Protein AF-A0A3C0SJY4-F1 (afdb_monomer_lite)

Secondary structure (DSSP, 8-state):
----THHHHHTTS-----------TTSTT-PPTT-TT----GGGTTHHHHHHHHHHHH-

Structure (mmCIF, N/CA/C/O backbone):
data_AF-A0A3C0SJY4-F1
#
_entry.id   AF-A0A3C0SJY4-F1
#
loop_
_atom_site.group_PDB
_atom_site.id
_atom_site.type_symbol
_atom_site.label_atom_id
_atom_site.label_alt_id
_atom_site.label_comp_id
_atom_site.label_asym_id
_atom_site.label_entity_id
_atom_site.label_seq_id
_atom_site.pdbx_PDB_ins_code
_atom_site.Cartn_x
_atom_site.Cartn_y
_atom_site.Cartn_z
_atom_site.occupancy
_atom_site.B_iso_or_equiv
_atom_site.auth_seq_id
_atom_site.auth_comp_id
_atom_site.auth_asym_id
_atom_site.auth_atom_id
_atom_site.pdbx_PDB_model_num
ATOM 1 N N . MET A 1 1 ? 12.408 3.261 4.693 1.00 64.56 1 MET A N 1
ATOM 2 C CA . MET A 1 1 ? 11.070 3.489 5.279 1.00 64.56 1 MET A CA 1
ATOM 3 C C . MET A 1 1 ? 10.905 4.988 5.479 1.00 64.56 1 MET A C 1
ATOM 5 O O . MET A 1 1 ? 11.827 5.590 6.018 1.00 64.56 1 MET A O 1
ATOM 9 N N . GLY A 1 2 ? 9.833 5.576 4.940 1.00 85.44 2 GLY A N 1
ATOM 10 C CA . GLY A 1 2 ? 9.531 7.013 5.025 1.00 85.44 2 GLY A CA 1
ATOM 11 C C . GLY A 1 2 ? 8.620 7.360 6.208 1.00 85.44 2 GLY A C 1
ATOM 12 O O . GLY A 1 2 ? 8.370 6.508 7.059 1.00 85.44 2 GLY A O 1
ATOM 13 N N . ALA A 1 3 ? 8.138 8.603 6.254 1.00 92.38 3 ALA A N 1
ATOM 14 C CA . ALA A 1 3 ? 7.109 9.047 7.196 1.00 92.38 3 ALA A CA 1
ATOM 15 C C . ALA A 1 3 ? 5.715 8.924 6.557 1.00 92.38 3 ALA A C 1
ATOM 17 O O . ALA A 1 3 ? 5.573 9.215 5.374 1.00 92.38 3 ALA A O 1
ATOM 18 N N . GLU A 1 4 ? 4.717 8.518 7.344 1.00 95.38 4 GLU A N 1
ATOM 19 C CA . GLU A 1 4 ? 3.322 8.334 6.921 1.00 95.38 4 GLU A CA 1
ATOM 20 C C . GLU A 1 4 ? 2.392 8.930 7.986 1.00 95.38 4 GLU A C 1
ATOM 22 O O . GLU A 1 4 ? 2.590 8.696 9.185 1.00 95.38 4 GLU A O 1
ATOM 27 N N . ASP A 1 5 ? 1.394 9.715 7.580 1.00 96.81 5 ASP A N 1
ATOM 28 C CA . ASP A 1 5 ? 0.560 10.472 8.522 1.00 96.81 5 ASP A CA 1
ATOM 29 C C . ASP A 1 5 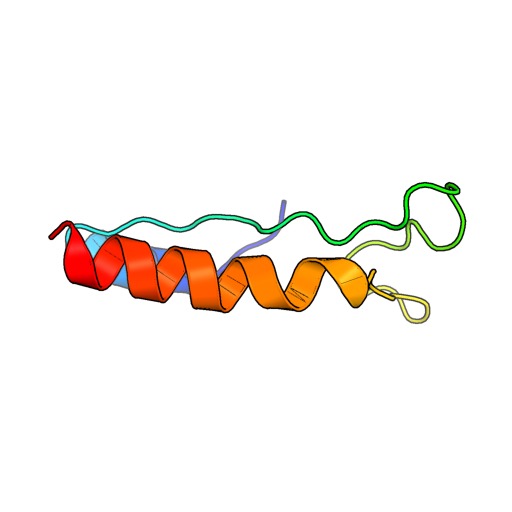? -0.525 9.617 9.201 1.00 96.81 5 ASP A C 1
ATOM 31 O O . ASP A 1 5 ? -1.029 9.994 10.265 1.00 96.81 5 ASP A O 1
ATOM 35 N N . MET A 1 6 ? -0.765 8.396 8.700 1.00 96.75 6 MET A N 1
ATOM 36 C CA . MET A 1 6 ? -1.574 7.360 9.359 1.00 96.75 6 MET A CA 1
ATOM 37 C C . MET A 1 6 ? -1.164 7.123 10.820 1.00 96.75 6 MET A C 1
ATOM 39 O O . MET A 1 6 ? -2.004 6.755 11.646 1.00 96.75 6 MET A O 1
ATOM 43 N N . ALA A 1 7 ? 0.098 7.388 11.182 1.00 96.62 7 ALA A N 1
ATOM 44 C CA . ALA A 1 7 ? 0.571 7.328 12.563 1.00 96.62 7 ALA A CA 1
ATOM 45 C C . ALA A 1 7 ? -0.257 8.206 13.524 1.00 96.62 7 ALA A C 1
ATOM 47 O O . ALA A 1 7 ? -0.490 7.804 14.664 1.00 96.62 7 ALA A O 1
ATOM 48 N N . TYR A 1 8 ? -0.757 9.365 13.082 1.00 97.69 8 TYR A N 1
ATOM 49 C CA . TYR A 1 8 ? -1.608 10.229 13.907 1.00 97.69 8 TYR A CA 1
ATOM 50 C C . TYR A 1 8 ? -2.992 9.626 14.166 1.00 97.69 8 TYR A C 1
ATOM 52 O O . TYR A 1 8 ? -3.548 9.823 15.248 1.00 97.69 8 TYR A O 1
ATOM 60 N N . LEU A 1 9 ? -3.544 8.859 13.221 1.00 97.62 9 LEU A N 1
ATOM 61 C CA . LEU A 1 9 ? -4.808 8.146 13.427 1.00 97.62 9 LEU A CA 1
ATOM 62 C C . LEU A 1 9 ? -4.629 7.004 14.433 1.00 97.62 9 LEU A C 1
ATOM 64 O O . LEU A 1 9 ? -5.427 6.862 15.362 1.00 97.62 9 LEU A O 1
ATOM 68 N N . LEU A 1 10 ? -3.533 6.251 14.309 1.00 97.44 10 LEU A N 1
ATOM 69 C CA . LEU A 1 10 ? -3.205 5.135 15.203 1.00 97.44 10 LEU A CA 1
ATOM 70 C C . LEU A 1 10 ? -2.866 5.576 16.639 1.00 97.44 10 LEU A C 1
ATOM 72 O O . LEU A 1 10 ? -2.941 4.768 17.561 1.00 97.44 10 LEU A O 1
ATOM 76 N N . GLN A 1 11 ? -2.550 6.857 16.864 1.00 98.00 11 GLN A N 1
ATOM 77 C CA . GLN A 1 11 ? -2.452 7.433 18.215 1.00 98.00 11 GLN A CA 1
ATOM 78 C C . GLN A 1 11 ? -3.819 7.633 18.889 1.00 98.00 11 GLN A C 1
ATOM 80 O O . GLN A 1 11 ? -3.886 7.752 20.111 1.00 98.00 11 GLN A O 1
ATOM 85 N N . ARG A 1 12 ? -4.906 7.741 18.113 1.00 98.31 12 ARG A N 1
ATOM 86 C CA . ARG A 1 12 ? -6.245 8.107 18.611 1.00 98.31 12 ARG A CA 1
ATOM 87 C C . ARG A 1 12 ? -7.197 6.929 18.709 1.00 98.31 12 ARG A C 1
ATOM 89 O O . ARG A 1 12 ? -8.063 6.929 19.578 1.00 98.31 12 ARG A O 1
ATOM 96 N N . THR A 1 13 ? -7.052 5.945 17.832 1.00 97.50 13 THR A N 1
ATOM 97 C CA . THR A 1 13 ? -7.892 4.750 17.811 1.00 97.50 13 THR A CA 1
ATOM 98 C C . THR A 1 13 ? -7.048 3.504 17.599 1.00 97.50 13 THR A C 1
ATOM 100 O O . THR A 1 13 ? -5.971 3.557 17.004 1.00 97.50 13 THR A O 1
ATOM 103 N N . ARG A 1 14 ? -7.544 2.359 18.075 1.00 96.50 14 ARG A N 1
ATOM 104 C CA . ARG A 1 14 ? -6.932 1.068 17.762 1.00 96.50 14 ARG A CA 1
ATOM 105 C C . ARG A 1 14 ? -7.134 0.802 16.275 1.00 96.50 14 ARG A C 1
ATOM 107 O O . ARG A 1 14 ? -8.265 0.722 15.810 1.00 96.50 14 ARG A O 1
ATOM 114 N N . GLY A 1 15 ? -6.036 0.648 15.553 1.00 94.44 15 GLY A N 1
ATOM 115 C CA . GLY A 1 15 ? -6.047 0.344 14.130 1.00 94.44 15 GLY A CA 1
ATOM 116 C C . GLY A 1 15 ? -4.787 -0.401 13.719 1.00 94.44 15 GLY A C 1
ATOM 117 O O . GLY A 1 15 ? -3.908 -0.667 14.540 1.00 94.44 15 GLY A O 1
ATOM 118 N N . SER A 1 16 ? -4.712 -0.728 12.437 1.00 94.38 16 SER A N 1
ATOM 119 C CA . SER A 1 16 ? -3.551 -1.360 11.825 1.00 94.38 16 SER A CA 1
ATOM 120 C C . SER A 1 16 ? -3.233 -0.662 10.509 1.00 94.38 16 SER A C 1
ATOM 122 O O . SER A 1 16 ? -4.134 -0.177 9.825 1.00 94.38 16 SER A O 1
ATOM 124 N N . PHE A 1 17 ? -1.951 -0.615 10.164 1.00 95.38 17 PHE A N 1
ATOM 125 C CA . PHE A 1 17 ? -1.461 -0.166 8.869 1.00 95.38 17 PHE A CA 1
ATOM 126 C C . PHE A 1 17 ? -0.623 -1.294 8.278 1.00 95.38 17 PHE A C 1
ATOM 128 O O . PHE A 1 17 ? 0.252 -1.839 8.950 1.00 95.38 17 PHE A O 1
ATOM 135 N N . CYS A 1 18 ? -0.913 -1.668 7.037 1.00 93.75 18 CYS A N 1
ATOM 136 C CA . CYS A 1 18 ? -0.244 -2.763 6.350 1.00 93.75 18 CYS A CA 1
ATOM 137 C C . CYS A 1 18 ? 0.205 -2.319 4.960 1.00 93.75 18 CYS A C 1
ATOM 139 O O . CYS A 1 18 ? -0.325 -1.364 4.396 1.00 93.75 18 CYS A O 1
ATOM 141 N N . ILE A 1 19 ? 1.202 -3.018 4.426 1.00 94.44 19 ILE A N 1
ATOM 142 C CA . ILE A 1 19 ? 1.746 -2.765 3.095 1.00 94.44 19 ILE A CA 1
ATOM 143 C C . ILE A 1 19 ? 1.346 -3.939 2.208 1.00 94.44 19 ILE A C 1
ATOM 145 O O . ILE A 1 19 ? 1.622 -5.092 2.544 1.00 94.44 19 ILE A O 1
ATOM 149 N N . LEU A 1 20 ? 0.726 -3.641 1.068 1.00 94.25 20 LEU A N 1
ATOM 150 C CA . LEU A 1 20 ? 0.529 -4.604 -0.007 1.00 94.25 20 LEU A CA 1
ATOM 151 C C . LEU A 1 20 ? 1.761 -4.572 -0.913 1.00 94.25 20 LEU A C 1
ATOM 153 O O . LEU A 1 20 ? 2.066 -3.543 -1.510 1.00 94.25 20 LEU A O 1
ATOM 157 N N . GLY A 1 21 ? 2.478 -5.690 -1.002 1.00 92.25 21 GLY A N 1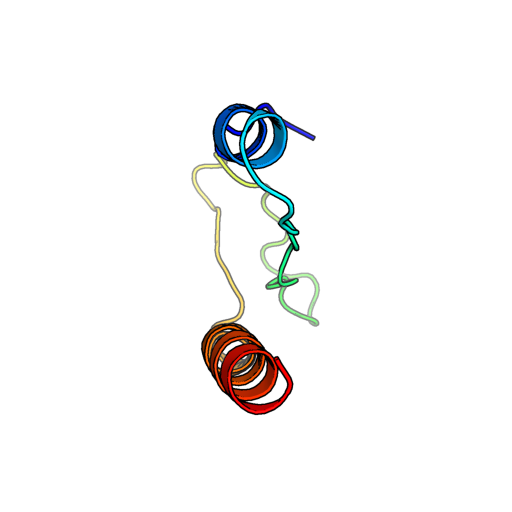
ATOM 158 C CA . GLY A 1 21 ? 3.594 -5.810 -1.936 1.00 92.25 21 GLY A CA 1
ATOM 159 C C . GLY A 1 21 ? 3.089 -5.824 -3.378 1.00 92.25 21 GLY A C 1
ATOM 160 O O . GLY A 1 21 ? 2.274 -6.674 -3.720 1.00 92.25 21 GLY A O 1
ATOM 161 N N . SER A 1 22 ? 3.593 -4.910 -4.207 1.00 92.00 22 SER A N 1
ATOM 162 C CA . SER A 1 22 ? 3.224 -4.762 -5.623 1.00 92.00 22 SER A CA 1
ATOM 163 C C . SER A 1 22 ? 4.428 -4.792 -6.570 1.00 92.00 22 SER A C 1
ATOM 165 O O . SER A 1 22 ? 4.367 -4.263 -7.676 1.00 92.00 22 SER A O 1
ATOM 167 N N . GLY A 1 23 ? 5.547 -5.378 -6.139 1.00 90.81 23 GLY A N 1
ATOM 168 C CA . GLY A 1 23 ? 6.716 -5.573 -6.999 1.00 90.81 23 GLY A CA 1
ATOM 169 C C . GLY A 1 23 ? 6.472 -6.675 -8.032 1.00 90.81 23 GLY A C 1
ATOM 170 O O . GLY A 1 23 ? 5.916 -7.723 -7.695 1.00 90.81 23 GLY A O 1
ATOM 171 N N . LYS A 1 24 ? 6.912 -6.459 -9.276 1.00 86.19 24 LYS A N 1
ATOM 172 C CA . LYS A 1 24 ? 6.821 -7.463 -10.344 1.00 86.19 24 LYS A CA 1
ATOM 173 C C . LYS A 1 24 ? 7.801 -8.614 -10.082 1.00 86.19 24 LYS A C 1
ATOM 175 O O . LYS A 1 24 ? 8.940 -8.401 -9.674 1.00 86.19 24 LYS A O 1
ATOM 180 N N . LYS A 1 25 ? 7.366 -9.855 -10.328 1.00 78.75 25 LYS A N 1
ATOM 181 C CA . LYS A 1 25 ? 8.151 -11.076 -10.032 1.00 78.75 25 LYS A CA 1
ATOM 182 C C . LYS A 1 25 ? 9.364 -11.291 -10.936 1.00 78.75 25 LYS A C 1
ATOM 184 O O . LYS A 1 25 ? 10.239 -12.080 -10.592 1.00 78.75 25 LYS A O 1
ATOM 189 N N . ASP A 1 26 ? 9.390 -10.657 -12.102 1.00 80.94 26 ASP A N 1
ATOM 190 C CA . ASP A 1 26 ? 10.449 -10.818 -13.100 1.00 80.94 26 ASP A CA 1
ATOM 191 C C . ASP A 1 26 ? 11.680 -9.934 -12.825 1.00 80.94 26 ASP A C 1
ATOM 193 O O . ASP A 1 26 ? 12.642 -9.975 -13.590 1.00 80.94 26 ASP A O 1
ATOM 197 N N . GLY A 1 27 ? 11.668 -9.151 -11.737 1.00 68.88 27 GLY A N 1
ATOM 198 C CA . GLY A 1 27 ? 12.753 -8.244 -11.354 1.00 68.88 27 GLY A CA 1
ATOM 199 C C . GLY A 1 27 ? 12.873 -7.007 -12.251 1.00 68.88 27 GLY A C 1
ATOM 200 O O . GLY A 1 27 ? 13.719 -6.144 -12.009 1.00 68.88 27 GLY A O 1
ATOM 201 N N . ASN A 1 28 ? 12.025 -6.880 -13.275 1.00 66.69 28 ASN A N 1
ATOM 202 C CA . ASN A 1 28 ? 11.931 -5.659 -14.055 1.00 66.69 28 ASN A CA 1
ATOM 203 C C . ASN A 1 28 ? 11.096 -4.647 -13.257 1.00 66.69 28 ASN A C 1
ATOM 205 O O . ASN A 1 28 ? 10.024 -4.971 -12.755 1.00 66.69 28 ASN A O 1
ATOM 209 N N . ASN A 1 29 ? 11.565 -3.399 -13.162 1.00 65.38 29 ASN A N 1
ATOM 210 C CA . ASN A 1 29 ? 10.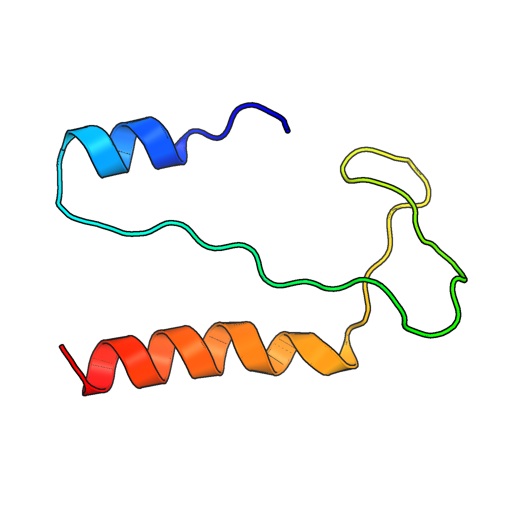872 -2.297 -12.473 1.00 65.38 29 ASN A CA 1
ATOM 211 C C . ASN A 1 29 ? 10.819 -2.345 -10.927 1.00 65.38 29 ASN A C 1
ATOM 213 O O . ASN A 1 29 ? 9.875 -1.840 -10.326 1.00 65.38 29 ASN A O 1
ATOM 217 N N . GLU A 1 30 ? 11.877 -2.796 -10.246 1.00 79.12 30 GLU A N 1
ATOM 218 C CA . GLU A 1 30 ? 12.039 -2.576 -8.791 1.00 79.12 30 GLU A CA 1
ATOM 219 C C . GLU A 1 30 ? 12.447 -1.124 -8.437 1.00 79.12 30 GLU A C 1
ATOM 221 O O . GLU A 1 30 ? 13.422 -0.869 -7.728 1.00 79.12 30 GLU A O 1
ATOM 226 N N . TYR A 1 31 ? 11.727 -0.127 -8.956 1.00 90.94 31 TYR A N 1
ATOM 227 C CA . TYR A 1 31 ? 11.948 1.270 -8.582 1.00 90.94 31 TYR A CA 1
ATOM 228 C C . TYR A 1 31 ? 11.174 1.607 -7.303 1.00 90.94 31 TYR A C 1
ATOM 230 O O . TYR A 1 31 ? 9.988 1.295 -7.214 1.00 90.94 31 TYR A O 1
ATOM 238 N N . PRO A 1 32 ? 11.797 2.264 -6.307 1.00 91.00 32 PRO A N 1
ATOM 239 C CA . PRO A 1 32 ? 11.124 2.562 -5.049 1.00 91.00 32 PRO A CA 1
ATOM 240 C C . PRO A 1 32 ? 10.053 3.644 -5.226 1.00 91.00 32 PRO A C 1
ATOM 242 O O . PRO A 1 32 ? 10.070 4.416 -6.191 1.00 91.00 32 PRO A O 1
ATOM 245 N N . HIS A 1 33 ? 9.164 3.758 -4.237 1.00 91.94 33 HIS A N 1
ATOM 246 C CA . HIS A 1 33 ? 8.267 4.908 -4.112 1.00 91.94 33 HIS A CA 1
ATOM 247 C C . HIS A 1 33 ? 9.054 6.226 -4.255 1.00 91.94 33 HIS A C 1
ATOM 249 O O . HIS A 1 33 ? 10.174 6.345 -3.754 1.00 91.94 33 HIS A O 1
ATOM 255 N N . HIS A 1 34 ? 8.454 7.210 -4.933 1.00 93.88 34 HIS A N 1
ATOM 256 C CA . HIS A 1 34 ? 9.037 8.517 -5.297 1.00 93.88 34 HIS A CA 1
ATOM 257 C C . HIS A 1 34 ? 10.092 8.520 -6.417 1.00 93.88 34 HIS A C 1
ATOM 259 O O . HIS A 1 34 ? 10.601 9.585 -6.767 1.00 93.88 34 HIS A O 1
ATOM 265 N N . HIS A 1 35 ? 10.411 7.378 -7.025 1.00 95.12 35 HIS A N 1
ATOM 266 C CA . HIS A 1 35 ? 11.280 7.346 -8.200 1.00 95.12 35 HIS A CA 1
ATOM 267 C C . HIS A 1 35 ? 10.495 7.673 -9.498 1.00 95.12 35 HIS A C 1
ATOM 269 O O . HIS A 1 35 ? 9.373 7.195 -9.645 1.00 95.12 35 HIS A O 1
ATOM 275 N N . PRO A 1 36 ? 11.053 8.396 -10.499 1.00 96.44 36 PRO A N 1
ATOM 276 C CA . PRO A 1 36 ? 10.344 8.730 -11.754 1.00 96.44 36 PRO A CA 1
ATOM 277 C C . PRO A 1 36 ? 9.927 7.534 -12.620 1.00 96.44 36 PRO A C 1
ATOM 279 O O . PRO A 1 36 ? 9.114 7.673 -13.525 1.00 96.44 36 PRO A O 1
ATOM 282 N N . ARG A 1 37 ? 10.534 6.371 -12.372 1.00 93.25 37 ARG A N 1
ATOM 283 C CA . ARG A 1 37 ? 10.206 5.093 -13.026 1.00 93.25 37 ARG A CA 1
ATOM 284 C C . ARG A 1 37 ? 9.423 4.142 -12.116 1.00 93.25 37 ARG A C 1
ATOM 286 O O . ARG A 1 37 ? 9.405 2.951 -12.386 1.00 93.25 37 ARG A O 1
ATOM 293 N N . PHE A 1 38 ? 8.875 4.646 -11.009 1.00 93.00 38 PHE A N 1
ATOM 294 C CA . PHE A 1 38 ? 8.020 3.855 -10.130 1.00 93.00 38 PHE A CA 1
ATOM 295 C C . PHE A 1 38 ? 6.877 3.236 -10.937 1.00 93.00 38 PHE A C 1
ATOM 297 O O . PHE A 1 38 ? 6.243 3.913 -11.746 1.00 93.00 38 PHE A O 1
ATOM 304 N N . ASP A 1 39 ? 6.656 1.951 -10.709 1.00 92.31 39 ASP A N 1
ATOM 305 C CA . ASP A 1 39 ? 5.657 1.139 -11.384 1.00 92.31 39 ASP A CA 1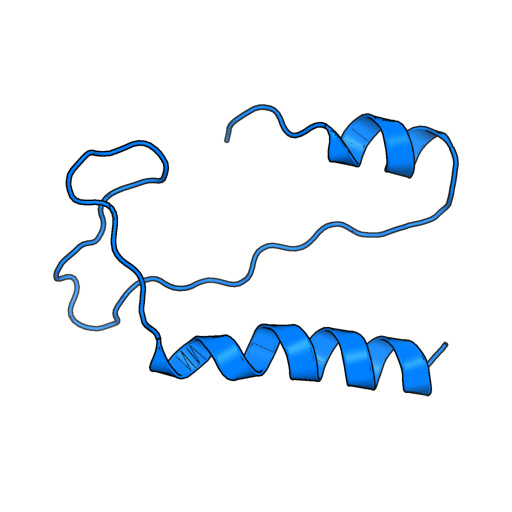
ATOM 306 C C . ASP A 1 39 ? 5.228 0.009 -10.440 1.00 92.31 39 ASP A C 1
ATOM 308 O O . ASP A 1 39 ? 5.920 -0.288 -9.462 1.00 92.31 39 ASP A O 1
ATOM 312 N N . ILE A 1 40 ? 4.082 -0.603 -10.719 1.00 92.06 40 ILE A N 1
ATOM 313 C CA . ILE A 1 40 ? 3.473 -1.629 -9.873 1.00 92.06 40 ILE A CA 1
ATOM 314 C C . ILE A 1 40 ? 3.012 -2.839 -10.690 1.00 92.06 40 ILE A C 1
ATOM 316 O O . ILE A 1 40 ? 2.786 -2.777 -11.899 1.00 92.06 40 ILE A O 1
ATOM 320 N N . ASP A 1 41 ? 2.892 -3.979 -10.023 1.00 93.31 41 ASP A N 1
ATOM 321 C CA . ASP A 1 41 ? 2.180 -5.149 -10.519 1.00 93.31 41 ASP A CA 1
ATOM 322 C C . ASP A 1 41 ? 0.669 -4.955 -10.305 1.00 93.31 41 ASP A C 1
ATOM 324 O O . ASP A 1 41 ? 0.188 -4.938 -9.170 1.00 93.31 41 ASP A O 1
ATOM 328 N N . GLU A 1 42 ? -0.090 -4.756 -11.384 1.00 94.12 42 GLU A N 1
ATOM 329 C CA . GLU A 1 42 ? -1.541 -4.560 -11.294 1.00 94.12 42 GLU A CA 1
ATOM 330 C C . GLU A 1 42 ? -2.298 -5.871 -11.013 1.00 94.12 42 GLU A C 1
ATOM 332 O O . GLU A 1 42 ? -3.406 -5.828 -10.470 1.00 94.12 42 GLU A O 1
ATOM 337 N N . ASP A 1 43 ? -1.678 -7.035 -11.257 1.00 94.88 43 ASP A N 1
ATOM 338 C CA . ASP A 1 43 ? -2.285 -8.355 -11.025 1.00 94.88 43 ASP A CA 1
ATOM 339 C C . ASP A 1 43 ? -2.528 -8.641 -9.533 1.00 94.88 43 ASP A C 1
ATOM 341 O O . ASP A 1 43 ? -3.254 -9.576 -9.182 1.00 94.88 43 ASP A O 1
ATOM 345 N N . VAL A 1 44 ? -1.956 -7.831 -8.635 1.00 94.56 44 VAL A N 1
ATOM 346 C CA . VAL A 1 44 ? -2.150 -7.940 -7.182 1.00 94.56 44 VAL A CA 1
ATOM 347 C C . VAL A 1 44 ? -3.106 -6.894 -6.605 1.00 94.56 44 VAL A C 1
ATOM 349 O O . VAL A 1 44 ? -3.440 -6.974 -5.422 1.00 94.56 44 VAL A O 1
ATOM 352 N N . LEU A 1 45 ? -3.596 -5.928 -7.397 1.00 96.06 45 LEU A N 1
ATOM 353 C CA . LEU A 1 45 ? -4.420 -4.825 -6.874 1.00 96.06 45 LEU A CA 1
ATOM 354 C C . LEU A 1 45 ? -5.726 -5.294 -6.230 1.00 96.06 45 LEU A C 1
ATOM 356 O O . LEU A 1 45 ? -6.206 -4.650 -5.300 1.00 96.06 45 LEU A O 1
ATOM 360 N N . TRP A 1 46 ? -6.275 -6.429 -6.666 1.00 98.12 46 TRP A N 1
ATOM 361 C CA . TRP A 1 46 ? -7.489 -7.015 -6.089 1.00 98.12 46 TRP A CA 1
ATOM 362 C C . TRP A 1 46 ? -7.310 -7.480 -4.633 1.00 98.12 46 TRP A C 1
ATOM 364 O O . TRP A 1 46 ? -8.296 -7.578 -3.901 1.00 98.12 46 TRP A O 1
ATOM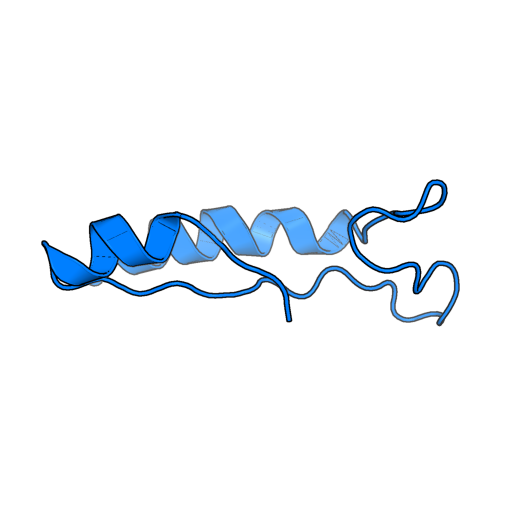 374 N N . ILE A 1 47 ? -6.074 -7.729 -4.181 1.00 98.19 47 ILE A N 1
ATOM 375 C CA . ILE A 1 47 ? -5.789 -8.194 -2.815 1.00 98.19 47 ILE A CA 1
ATOM 376 C C . ILE A 1 47 ? -6.147 -7.112 -1.789 1.00 98.19 47 ILE A C 1
ATOM 378 O O . ILE A 1 47 ? -6.695 -7.427 -0.735 1.00 98.19 47 ILE A O 1
ATOM 382 N N . GLY A 1 48 ? -5.892 -5.838 -2.104 1.00 97.38 48 GLY A N 1
ATOM 383 C CA . GLY A 1 48 ? -6.222 -4.699 -1.243 1.00 97.38 48 GLY A CA 1
ATOM 384 C C . GLY A 1 48 ? -7.705 -4.643 -0.842 1.00 97.38 48 GLY A C 1
ATOM 385 O O . GLY A 1 48 ? -8.007 -4.747 0.347 1.00 97.38 48 GLY A O 1
ATOM 386 N N . PRO A 1 49 ? -8.655 -4.513 -1.789 1.00 98.00 49 PRO A N 1
ATOM 387 C CA . PRO A 1 49 ? -10.078 -4.497 -1.466 1.00 98.00 49 PRO A CA 1
ATOM 388 C C . PRO A 1 49 ? -10.557 -5.817 -0.853 1.00 98.00 49 PRO A C 1
ATOM 390 O O . PRO A 1 49 ? -11.368 -5.775 0.067 1.00 98.00 49 PRO A O 1
ATOM 393 N N . ALA A 1 50 ? -10.039 -6.972 -1.289 1.00 98.25 50 ALA A N 1
ATOM 394 C CA . ALA A 1 50 ? -10.386 -8.255 -0.676 1.00 98.25 50 ALA A CA 1
ATOM 395 C C . ALA A 1 50 ? -10.009 -8.299 0.816 1.00 98.25 50 ALA A C 1
ATOM 397 O O . ALA A 1 50 ? -10.822 -8.720 1.637 1.00 98.25 50 ALA A O 1
ATOM 398 N N . LEU A 1 51 ? -8.821 -7.797 1.178 1.00 97.38 51 LEU A N 1
ATOM 399 C CA . LEU A 1 51 ? -8.372 -7.686 2.567 1.00 97.38 51 LEU A CA 1
ATOM 400 C C . LEU A 1 51 ? -9.311 -6.798 3.398 1.00 97.38 51 LEU A C 1
ATOM 402 O O . LEU A 1 51 ? -9.715 -7.194 4.488 1.00 97.38 51 LEU A O 1
ATOM 406 N N . PHE A 1 52 ? -9.685 -5.619 2.891 1.00 97.06 52 PHE A N 1
ATOM 407 C CA . PHE A 1 52 ? -10.589 -4.708 3.605 1.00 97.06 52 PHE A CA 1
ATOM 408 C C . PHE A 1 52 ? -12.008 -5.265 3.759 1.00 97.06 52 PHE A C 1
ATOM 410 O O . PHE A 1 52 ? -12.611 -5.109 4.823 1.00 97.06 52 PHE A O 1
ATOM 417 N N . VAL A 1 53 ? -12.543 -5.918 2.722 1.00 98.19 53 VAL A N 1
ATOM 418 C CA . VAL A 1 53 ? -13.859 -6.568 2.784 1.00 98.19 53 VAL A CA 1
ATOM 419 C C . VAL A 1 53 ? -13.839 -7.690 3.813 1.00 98.19 53 VAL A C 1
ATOM 421 O O . VAL A 1 53 ? -14.699 -7.706 4.687 1.00 98.19 53 VAL A O 1
ATOM 424 N N . GLN A 1 54 ? -12.843 -8.577 3.763 1.00 97.81 54 GLN A N 1
ATOM 425 C CA . GLN A 1 54 ? -12.728 -9.671 4.725 1.00 97.81 54 GLN A CA 1
ATOM 426 C C . GLN A 1 54 ? -12.604 -9.140 6.160 1.00 97.81 54 GLN A C 1
ATOM 428 O O . GLN A 1 54 ? -13.340 -9.577 7.037 1.00 97.81 54 GLN A O 1
ATOM 433 N N . LEU A 1 55 ? -11.766 -8.120 6.385 1.00 96.00 55 LEU A N 1
ATOM 434 C CA . LEU A 1 55 ? -11.627 -7.475 7.694 1.00 96.00 55 LEU A CA 1
ATOM 435 C C . LEU A 1 55 ? -12.954 -6.893 8.205 1.00 96.00 55 LEU A C 1
ATOM 437 O O . LEU A 1 55 ? -13.235 -6.968 9.393 1.00 96.00 55 LEU A O 1
ATOM 441 N N . SER A 1 56 ? -13.769 -6.322 7.318 1.00 96.12 56 SER A N 1
ATOM 442 C CA . SER A 1 56 ? -15.075 -5.757 7.683 1.00 96.12 56 SER A CA 1
ATOM 443 C C . SER A 1 56 ? -16.122 -6.825 8.012 1.00 96.12 56 SER A C 1
ATOM 445 O O . SER A 1 56 ? -17.099 -6.517 8.684 1.00 96.12 56 SER A O 1
ATOM 447 N N . LEU A 1 57 ? -15.958 -8.048 7.499 1.00 97.69 57 LEU A N 1
ATOM 448 C CA . LEU A 1 57 ? -16.839 -9.180 7.794 1.00 97.69 57 LEU A CA 1
ATOM 449 C C . LEU A 1 57 ? -16.447 -9.904 9.087 1.00 97.69 57 LEU A C 1
ATOM 451 O O . LEU A 1 57 ? -17.316 -10.479 9.739 1.00 97.69 57 LEU A O 1
ATOM 455 N N . ASP A 1 58 ? -15.158 -9.898 9.431 1.00 96.88 58 ASP A N 1
ATOM 456 C CA . ASP A 1 58 ? -14.622 -10.623 10.588 1.00 96.88 58 ASP A CA 1
ATOM 457 C C . ASP A 1 58 ? -14.657 -9.818 11.902 1.00 96.88 58 ASP A C 1
ATOM 459 O O . ASP A 1 58 ? -14.537 -10.412 12.978 1.00 96.88 58 ASP A O 1
ATOM 463 N N . LEU A 1 59 ? -14.779 -8.487 11.828 1.00 85.81 59 LEU A N 1
ATOM 464 C CA . LEU A 1 59 ? -14.864 -7.570 12.977 1.00 85.81 59 LEU A CA 1
ATOM 465 C C . LEU A 1 59 ? -16.311 -7.282 13.393 1.00 85.81 59 LEU A C 1
ATOM 467 O O . LEU A 1 59 ? -16.537 -7.188 14.622 1.00 85.81 59 LEU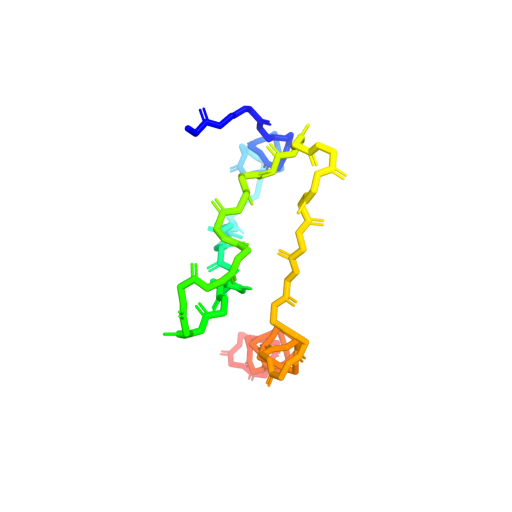 A O 1
#

Radius of gyration: 14.53 Å; chains: 1; bounding box: 30×22×33 Å

Foldseek 3Di:
DDDDPCVVVVVPDPDDDDDDAFDDPVPPQPDDPPDPSHDGNPVRVVVVVVVVVVVVVVD

Sequence (59 aa):
MGAEDMAYLLQRTRGSFCILGSGKKDGNNEYPHHHPRFDIDEDVLWIGPALFVQLSLDL

pLDDT: mean 92.11, std 8.26, range [64.56, 98.31]